Protein AF-A0A821B4X4-F1 (afdb_monomer)

Organism: NCBI:txid392030

Solvent-accessible surface area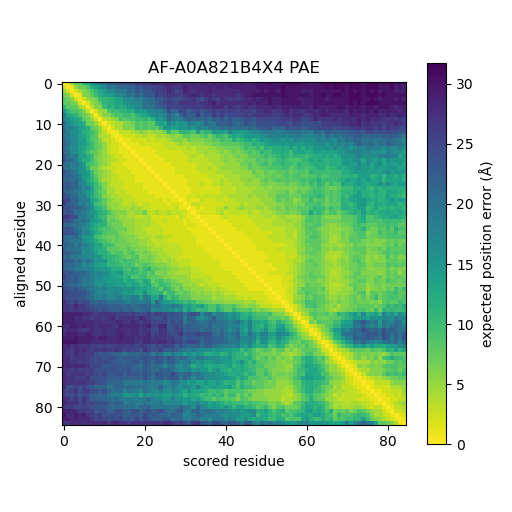 (backbone atoms only — not comparable to full-atom values): 5340 Å² total; per-residue (Å²): 138,92,80,86,84,70,71,66,69,53,50,57,50,51,53,49,51,50,52,50,52,52,50,51,53,50,50,52,52,50,53,51,54,50,54,54,50,48,55,53,48,53,50,53,49,51,54,49,51,51,53,32,47,73,74,29,32,47,71,49,95,81,78,81,44,78,50,79,56,79,70,87,90,52,96,78,88,79,86,81,72,86,69,93,121

Foldseek 3Di:
DDDDPPPPVVVVVVVVVVVVVVVVVVVVVVVVVVVVVVVVVVVVVVVVQVVCVVQQFHQPPVRPDTDHDDDPPDDDDDDPDPDPD

Radius of gyration: 30.31 Å; Cα contacts (8 Å, |Δi|>4): 24; chains: 1; bounding box: 74×19×85 Å

Mean predicted aligned error: 12.69 Å

pLDDT: mean 80.06, std 16.06, range [39.66, 97.0]

InterPro domains:
  IPR032405 Kinesin-associated [PF16183] (9-85)

Sequence (85 aa):
KHHRLKSTSSQSSEDALERLKENQKLMDSLCMSYAEKLKKTEKIMAEREAAFHELGLYSKNDGNAVGIFTPKNSPHLVNLNEDPL

Secondary structure (DSSP, 8-state):
----SSHHHHHHHHHHHHHHHHHHHHHHHHHHHHHHHHHHHHHHHHHHHHHHHHTTEEE-TTSS-EEEPPPSSS-----------

Structure (mmCIF, N/CA/C/O backbone):
data_AF-A0A821B4X4-F1
#
_entry.id   AF-A0A821B4X4-F1
#
loop_
_atom_site.group_PDB
_atom_site.id
_atom_site.type_symbol
_atom_site.label_atom_id
_atom_site.label_alt_id
_atom_site.label_comp_id
_atom_site.label_asym_id
_atom_site.label_entity_id
_atom_site.label_seq_id
_atom_site.pdbx_PDB_ins_code
_atom_site.Cartn_x
_atom_site.Cartn_y
_atom_site.Cartn_z
_atom_site.occupancy
_atom_site.B_iso_or_equiv
_atom_site.auth_seq_id
_atom_site.auth_comp_id
_atom_site.auth_asym_id
_atom_site.auth_atom_id
_atom_site.pdbx_PDB_model_num
ATOM 1 N N . LYS A 1 1 ? -42.929 -1.593 56.939 1.00 39.66 1 LYS A N 1
ATOM 2 C CA . LYS A 1 1 ? -42.692 -0.708 55.771 1.00 39.66 1 LYS A CA 1
ATOM 3 C C . LYS A 1 1 ? -41.246 -0.908 55.323 1.00 39.66 1 LYS A C 1
ATOM 5 O O . LYS A 1 1 ? -40.355 -0.348 55.941 1.00 39.66 1 LYS A O 1
ATOM 10 N N . HIS A 1 2 ? -41.009 -1.777 54.339 1.00 44.91 2 HIS A N 1
ATOM 11 C CA . HIS A 1 2 ? -39.668 -2.059 53.820 1.00 44.91 2 HIS A CA 1
ATOM 12 C C . HIS A 1 2 ? -39.411 -1.164 52.615 1.00 44.91 2 HIS A C 1
ATOM 14 O O . HIS A 1 2 ? -39.967 -1.383 51.543 1.00 44.91 2 HIS A O 1
ATOM 20 N N . HIS A 1 3 ? -38.586 -0.143 52.785 1.00 48.12 3 HIS A N 1
ATOM 21 C CA . HIS A 1 3 ? -38.029 0.573 51.654 1.00 48.12 3 HIS A CA 1
ATOM 22 C C . HIS A 1 3 ? -36.619 1.012 52.018 1.00 48.12 3 HIS A C 1
ATOM 24 O O . HIS A 1 3 ? -36.385 1.397 53.160 1.00 48.12 3 HIS A O 1
ATOM 30 N N . ARG A 1 4 ? -35.730 0.985 51.018 1.00 50.12 4 ARG A N 1
ATOM 31 C CA . ARG A 1 4 ? -34.414 1.641 51.012 1.00 50.12 4 ARG A CA 1
ATOM 32 C C . ARG A 1 4 ? -33.211 0.830 51.518 1.00 50.12 4 ARG A C 1
ATOM 34 O O . ARG A 1 4 ? -32.497 1.255 52.412 1.00 50.12 4 ARG A O 1
ATOM 41 N N . LEU A 1 5 ? -32.925 -0.283 50.838 1.00 51.50 5 LEU A N 1
ATOM 42 C CA . LEU A 1 5 ? -31.550 -0.808 50.701 1.00 51.50 5 LEU A CA 1
ATOM 43 C C . LEU A 1 5 ? -31.173 -1.163 49.244 1.00 51.50 5 LEU A C 1
ATOM 45 O O . LEU A 1 5 ? -30.109 -1.714 49.003 1.00 51.50 5 LEU A O 1
ATOM 49 N N . LYS A 1 6 ? -32.013 -0.832 48.250 1.00 51.88 6 LYS A N 1
ATOM 50 C CA . LYS A 1 6 ? -31.789 -1.206 46.838 1.00 51.88 6 LYS A CA 1
ATOM 51 C C . LYS A 1 6 ? -31.044 -0.171 45.983 1.00 51.88 6 LYS A C 1
ATOM 53 O O . LYS A 1 6 ? -30.833 -0.451 44.816 1.00 51.88 6 LYS A O 1
ATOM 58 N N . SER A 1 7 ? -30.679 1.003 46.503 1.00 51.81 7 SER A N 1
ATOM 59 C CA . SER A 1 7 ? -30.297 2.135 45.641 1.00 51.81 7 SER A CA 1
ATOM 60 C C . SER A 1 7 ? -28.807 2.257 45.308 1.00 51.81 7 SER A C 1
ATOM 62 O O . SER A 1 7 ? -28.489 2.898 44.319 1.00 51.81 7 SER A O 1
ATOM 64 N N . THR A 1 8 ? -27.889 1.672 46.084 1.00 53.78 8 THR A N 1
ATOM 65 C CA . THR A 1 8 ? -26.441 1.906 45.893 1.00 53.78 8 THR A CA 1
ATOM 66 C C . THR A 1 8 ? -25.744 0.843 45.038 1.00 53.78 8 THR A C 1
ATOM 68 O O . THR A 1 8 ? -24.845 1.183 44.276 1.00 53.78 8 THR A O 1
ATOM 71 N N . SER A 1 9 ? -26.163 -0.429 45.092 1.00 56.12 9 SER A N 1
ATOM 72 C CA . SER A 1 9 ? -25.568 -1.492 44.257 1.00 56.12 9 SER A CA 1
ATOM 73 C C . SER A 1 9 ? -26.100 -1.497 42.822 1.00 56.12 9 SER A C 1
ATOM 75 O O . SER A 1 9 ? -25.421 -1.961 41.908 1.00 56.12 9 SER A O 1
ATOM 77 N N . SER A 1 10 ? -27.323 -1.002 42.611 1.00 59.41 10 SER A N 1
ATOM 78 C CA . SER A 1 10 ? -27.913 -0.860 41.280 1.00 59.41 10 SER A CA 1
ATOM 79 C C . SER A 1 10 ? -27.222 0.248 40.490 1.00 59.41 10 SER A C 1
ATOM 81 O O . SER A 1 10 ? -26.886 0.016 39.339 1.00 59.41 10 SER A O 1
ATOM 83 N N . GLN A 1 11 ? -26.906 1.383 41.130 1.00 62.22 11 GLN A N 1
ATOM 84 C CA . GLN A 1 11 ? -26.168 2.484 40.498 1.00 62.22 11 GLN A CA 1
ATOM 85 C C . GLN A 1 11 ? -24.763 2.057 40.056 1.00 62.22 11 GLN A C 1
ATOM 87 O O . GLN A 1 11 ? -24.395 2.297 38.916 1.00 62.22 11 GLN A O 1
ATOM 92 N N . SER A 1 12 ? -24.008 1.326 40.887 1.00 72.88 12 SER A N 1
ATOM 93 C CA . SER A 1 12 ? -22.677 0.853 40.474 1.00 72.88 12 SER A CA 1
ATOM 94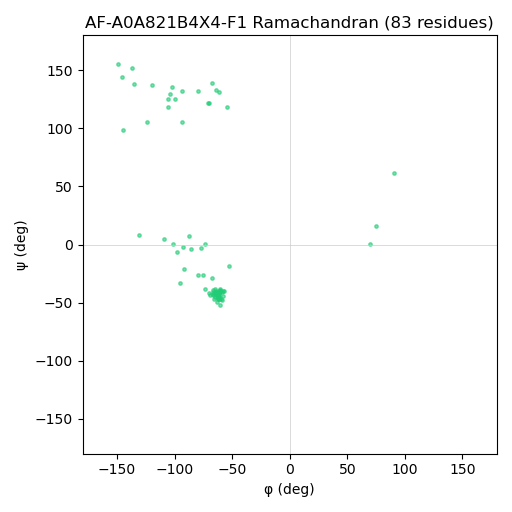 C C . SER A 1 12 ? -22.727 -0.198 39.360 1.00 72.88 12 SER A C 1
ATOM 96 O O . SER A 1 12 ? -21.773 -0.341 38.602 1.00 72.88 12 SER A O 1
ATOM 98 N N . SER A 1 13 ? -23.809 -0.979 39.293 1.00 82.06 13 SER A N 1
ATOM 99 C CA . SER A 1 13 ? -24.011 -1.973 38.232 1.00 82.06 13 SER A CA 1
ATOM 100 C C . SER A 1 13 ? -24.378 -1.297 36.912 1.00 82.06 13 SER A C 1
ATOM 102 O O . SER A 1 13 ? -23.916 -1.716 35.857 1.00 82.06 13 SER A O 1
ATOM 104 N N . GLU A 1 14 ? -25.178 -0.236 36.978 1.00 84.69 14 GLU A N 1
ATOM 105 C CA . GLU A 1 14 ? -25.582 0.576 35.831 1.00 84.69 14 GLU A CA 1
ATOM 106 C C . GLU A 1 14 ? -24.391 1.377 35.277 1.00 84.69 14 GLU A C 1
ATOM 108 O O . GLU A 1 14 ? -24.118 1.297 34.080 1.00 84.69 14 GLU A O 1
ATOM 113 N N . ASP A 1 15 ? -23.574 1.978 36.151 1.00 86.38 15 ASP A N 1
ATOM 114 C CA . ASP A 1 15 ? -22.299 2.615 35.786 1.00 86.38 15 ASP A CA 1
ATOM 115 C C . ASP A 1 15 ? -21.312 1.615 35.155 1.00 86.38 15 ASP A C 1
ATOM 117 O O . ASP A 1 15 ? -20.588 1.934 34.209 1.00 86.38 15 ASP A O 1
ATOM 121 N N . ALA A 1 16 ? -21.254 0.382 35.669 1.00 89.19 16 ALA A N 1
ATOM 122 C CA . ALA A 1 16 ? -20.399 -0.661 35.104 1.00 89.19 16 ALA A CA 1
ATOM 123 C C . ALA A 1 16 ? -20.867 -1.087 33.702 1.00 89.19 16 ALA A C 1
ATOM 125 O O . ALA A 1 16 ? -20.035 -1.299 32.818 1.00 89.19 16 ALA A O 1
ATOM 126 N N . LEU A 1 17 ? -22.180 -1.180 33.480 1.00 91.94 17 LEU A N 1
ATOM 127 C CA . LEU A 1 17 ? -22.763 -1.482 32.171 1.00 91.94 17 LEU A CA 1
ATOM 128 C C . LEU A 1 17 ? -22.521 -0.353 31.164 1.00 91.94 17 LEU A C 1
ATOM 130 O O . LEU A 1 17 ? -22.189 -0.631 30.011 1.00 91.94 17 LEU A O 1
ATOM 134 N N . GLU A 1 18 ? -22.639 0.906 31.588 1.00 93.25 18 GLU A N 1
ATOM 135 C CA . GLU A 1 18 ? -22.351 2.062 30.737 1.00 93.25 18 GLU A CA 1
ATOM 136 C C . GLU A 1 18 ? -20.879 2.079 30.309 1.00 93.25 18 GLU A C 1
ATOM 138 O O . GLU A 1 18 ? -20.591 2.123 29.112 1.00 93.25 18 GLU A O 1
ATOM 143 N N . ARG A 1 19 ? -19.948 1.878 31.249 1.00 92.44 19 ARG A N 1
ATOM 144 C CA . ARG A 1 19 ? -18.512 1.746 30.945 1.00 92.44 19 ARG A CA 1
ATOM 145 C C . ARG A 1 19 ? -18.214 0.598 29.986 1.00 92.44 19 ARG A C 1
ATOM 147 O O . ARG A 1 19 ? -17.371 0.731 29.103 1.00 92.44 19 ARG A O 1
ATOM 154 N N . LEU A 1 20 ? -18.882 -0.547 30.139 1.00 93.94 20 LEU A N 1
ATOM 155 C CA . LEU A 1 20 ? -18.724 -1.671 29.211 1.00 93.94 20 LEU A CA 1
ATOM 156 C C . LEU A 1 20 ? -19.215 -1.314 27.804 1.00 93.94 20 LEU A C 1
ATOM 158 O O . LEU A 1 20 ? -18.542 -1.640 26.828 1.00 93.94 20 LEU A O 1
ATOM 162 N N . LYS A 1 21 ? -20.342 -0.608 27.693 1.00 95.56 21 LYS A N 1
ATOM 163 C CA . LYS A 1 21 ? -20.887 -0.140 26.413 1.00 95.56 21 LYS A CA 1
ATOM 164 C C . LYS A 1 21 ? -19.971 0.885 25.741 1.00 95.56 21 LYS A C 1
ATOM 166 O O . LYS A 1 21 ? -19.763 0.824 24.530 1.00 95.56 21 LYS A O 1
ATOM 171 N N . GLU A 1 22 ? -19.399 1.801 26.515 1.00 95.88 22 GLU A N 1
ATOM 172 C CA . GLU A 1 22 ? -18.389 2.747 26.036 1.00 95.88 22 GLU A CA 1
ATOM 173 C C . GLU A 1 22 ? -17.132 2.024 25.541 1.00 95.88 22 GLU A C 1
ATOM 175 O O . GLU A 1 22 ? -16.658 2.304 24.439 1.00 95.88 22 GLU A O 1
ATOM 180 N N . ASN A 1 23 ? -16.640 1.040 26.302 1.00 95.88 23 ASN A N 1
ATOM 181 C CA . ASN A 1 23 ? -15.495 0.219 25.909 1.00 95.88 23 ASN A CA 1
ATOM 182 C C . ASN A 1 23 ? -15.767 -0.572 24.626 1.00 95.88 23 ASN A C 1
ATOM 184 O O . ASN A 1 23 ? -14.905 -0.624 23.751 1.00 95.88 23 ASN A O 1
ATOM 188 N N . GLN A 1 24 ? -16.963 -1.149 24.479 1.00 95.12 24 GLN A N 1
ATOM 189 C CA . GLN A 1 24 ? -17.355 -1.845 23.254 1.00 95.12 24 GLN A CA 1
ATOM 190 C C . GLN A 1 24 ? -17.346 -0.893 22.056 1.00 95.12 24 GLN A C 1
ATOM 192 O O . GLN A 1 24 ? -16.735 -1.193 21.034 1.00 95.12 24 GLN A O 1
ATOM 197 N N . LYS A 1 25 ? -17.933 0.298 22.207 1.00 96.88 25 LYS A N 1
ATOM 198 C CA . LYS A 1 25 ? -17.931 1.319 21.154 1.00 96.88 25 LYS A CA 1
ATOM 199 C C . LYS A 1 25 ? -16.512 1.757 20.774 1.00 96.88 25 LYS A C 1
ATOM 201 O O . LYS A 1 25 ? -16.232 1.973 19.592 1.00 96.88 25 LYS A O 1
ATOM 206 N N . LEU A 1 26 ? -15.619 1.900 21.755 1.00 95.81 26 LEU A N 1
ATOM 207 C CA . LEU A 1 26 ? -14.214 2.226 21.513 1.00 95.81 26 LEU A CA 1
ATOM 208 C C . LEU A 1 26 ? -13.508 1.102 20.745 1.00 95.81 26 LEU A C 1
ATOM 210 O O . LEU A 1 26 ? -12.806 1.382 19.774 1.00 95.81 26 LEU A O 1
ATOM 214 N N . MET A 1 27 ? -13.730 -0.151 21.146 1.00 96.25 27 MET A N 1
ATOM 215 C CA . MET A 1 27 ? -13.167 -1.327 2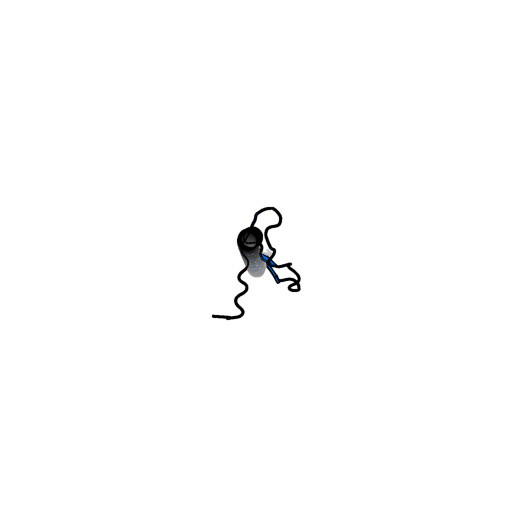0.484 1.00 96.25 27 MET A CA 1
ATOM 216 C C . MET A 1 27 ? -13.637 -1.427 19.030 1.00 96.25 27 MET A C 1
ATOM 218 O O . MET A 1 27 ? -12.813 -1.587 18.133 1.00 96.25 27 MET A O 1
ATOM 222 N N . ASP A 1 28 ? -14.933 -1.244 18.777 1.00 95.31 28 ASP A N 1
ATOM 223 C CA . ASP A 1 28 ? -15.499 -1.261 17.425 1.00 95.31 28 ASP A CA 1
ATOM 224 C C . 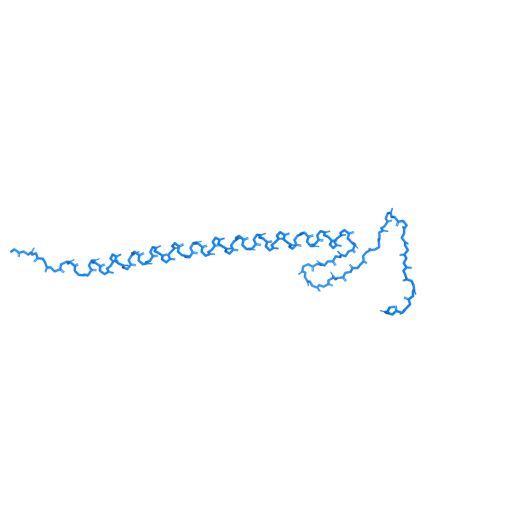ASP A 1 28 ? -14.896 -0.151 16.554 1.00 95.31 28 ASP A C 1
ATOM 226 O O . ASP A 1 28 ? -14.468 -0.398 15.426 1.00 95.31 28 ASP A O 1
ATOM 230 N N . 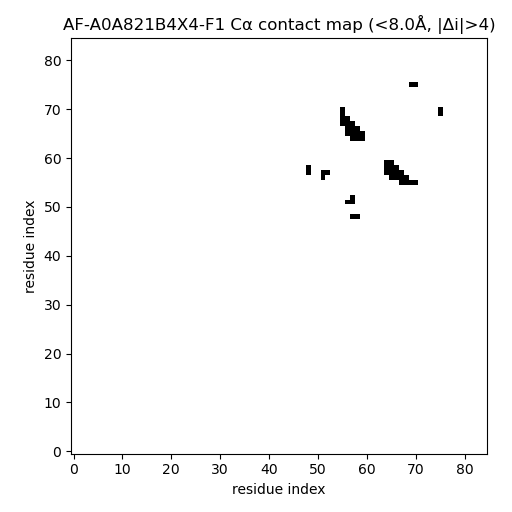SER A 1 29 ? -14.773 1.061 17.104 1.00 93.25 29 SER A N 1
ATOM 231 C CA . SER A 1 29 ? -14.157 2.198 16.406 1.00 93.25 29 SER A CA 1
ATOM 232 C C . SER A 1 29 ? -12.687 1.927 16.059 1.00 93.25 29 SER A C 1
ATOM 234 O O . SER A 1 29 ? -12.223 2.258 14.965 1.00 93.25 29 SER A O 1
ATOM 236 N N . LEU A 1 30 ? -11.947 1.292 16.973 1.00 96.12 30 LEU A N 1
ATOM 237 C CA . LEU A 1 30 ? -10.556 0.905 16.758 1.00 96.12 30 LEU A CA 1
ATOM 238 C C . LEU A 1 30 ? -10.442 -0.165 15.662 1.00 96.12 30 LEU A C 1
ATOM 240 O O . LEU A 1 30 ? -9.636 -0.013 14.742 1.00 96.12 30 LEU A O 1
ATOM 244 N N . CYS A 1 31 ? -11.274 -1.207 15.718 1.00 94.81 31 CYS A N 1
ATOM 245 C CA . CYS A 1 31 ? -11.337 -2.264 14.707 1.00 94.81 31 CYS A CA 1
ATOM 246 C C . CYS A 1 31 ? -11.648 -1.700 13.315 1.00 94.81 31 CYS A C 1
ATOM 248 O O . CYS A 1 31 ? -10.971 -2.051 12.346 1.00 94.81 31 CYS A O 1
ATOM 250 N N . MET A 1 32 ? -12.608 -0.776 13.215 1.00 91.81 32 MET A N 1
ATOM 251 C CA . MET A 1 32 ? -12.909 -0.078 11.964 1.00 91.81 32 MET A CA 1
ATOM 252 C C . MET A 1 32 ? -11.692 0.698 11.438 1.00 91.81 32 MET A C 1
ATOM 254 O O . MET A 1 32 ? -11.327 0.542 10.273 1.00 91.81 32 MET A O 1
ATOM 258 N N . SER A 1 33 ? -10.999 1.459 12.295 1.00 96.19 33 SER A N 1
ATOM 259 C CA . SER A 1 33 ? -9.792 2.205 11.898 1.00 96.19 33 SER A CA 1
ATOM 260 C C . SER A 1 33 ? -8.671 1.288 11.396 1.00 96.19 33 SER A C 1
ATOM 262 O O . SER A 1 33 ? -7.968 1.620 10.437 1.00 96.19 33 SER A O 1
ATOM 264 N N . TYR A 1 34 ? -8.496 0.120 12.018 1.00 95.75 34 TYR A N 1
ATOM 265 C CA . TYR A 1 34 ? -7.524 -0.871 11.559 1.00 95.75 34 TYR A CA 1
ATOM 266 C C . TYR A 1 34 ? -7.898 -1.465 10.203 1.00 95.75 34 TYR A C 1
ATOM 268 O O . TYR A 1 34 ? -7.027 -1.569 9.341 1.00 95.75 34 TYR A O 1
ATOM 276 N N . ALA A 1 35 ? -9.171 -1.794 9.978 1.00 95.56 35 ALA A N 1
ATOM 277 C CA . ALA A 1 35 ? -9.637 -2.305 8.691 1.00 95.56 35 ALA A CA 1
ATOM 278 C C . ALA A 1 35 ? -9.414 -1.289 7.555 1.00 95.56 35 ALA A C 1
ATOM 280 O O . ALA A 1 35 ? -8.943 -1.646 6.474 1.00 95.56 35 ALA A O 1
ATOM 281 N N . GLU A 1 36 ? -9.673 -0.003 7.805 1.00 95.00 36 GLU A N 1
ATOM 282 C CA . GLU A 1 36 ? -9.397 1.069 6.842 1.00 95.00 36 GLU A CA 1
ATOM 283 C C . GLU A 1 36 ? -7.900 1.203 6.530 1.00 95.00 36 GLU A C 1
ATOM 285 O O . GLU A 1 36 ? -7.507 1.323 5.364 1.00 95.00 36 GLU A O 1
ATOM 290 N N . LYS A 1 37 ? -7.044 1.148 7.559 1.00 96.62 37 LYS A N 1
ATOM 291 C CA . LYS A 1 37 ? -5.582 1.185 7.395 1.00 96.62 37 LYS A CA 1
ATOM 292 C C . LYS A 1 37 ? -5.056 -0.026 6.631 1.00 96.62 37 LYS A C 1
ATOM 294 O O . LYS A 1 37 ? -4.170 0.142 5.790 1.00 96.62 37 LYS A O 1
ATOM 299 N N . LEU A 1 38 ? -5.602 -1.212 6.893 1.00 96.50 38 LEU A N 1
ATOM 300 C CA . LEU A 1 38 ? -5.254 -2.431 6.170 1.00 96.50 38 LEU A CA 1
ATOM 301 C C . LEU A 1 38 ? -5.584 -2.269 4.685 1.00 96.50 38 LEU A C 1
ATOM 303 O O . LEU A 1 38 ? -4.690 -2.356 3.850 1.00 96.50 38 LEU A O 1
ATOM 307 N N . LYS A 1 39 ? -6.821 -1.871 4.372 1.00 97.00 39 LYS A N 1
ATOM 308 C CA . LYS A 1 39 ? -7.269 -1.639 2.994 1.00 97.00 39 LYS A CA 1
ATOM 309 C C . LYS A 1 39 ? -6.414 -0.602 2.260 1.00 97.00 39 LYS A C 1
ATOM 311 O O . LYS A 1 39 ? -6.102 -0.766 1.081 1.00 97.00 39 LYS A O 1
ATOM 316 N N . LYS A 1 40 ? -6.018 0.482 2.939 1.00 96.19 40 LYS A N 1
ATOM 317 C CA . LYS A 1 40 ? -5.121 1.494 2.359 1.00 96.19 40 LYS A CA 1
ATOM 318 C C . LYS A 1 40 ? -3.732 0.921 2.072 1.00 96.19 40 LYS A C 1
ATOM 320 O O . LYS A 1 40 ? -3.163 1.216 1.025 1.00 96.19 40 LYS A O 1
ATOM 325 N N . THR A 1 41 ? -3.199 0.122 2.991 1.00 94.94 41 THR A N 1
ATOM 326 C CA . THR A 1 41 ? -1.894 -0.531 2.834 1.00 94.94 41 THR A CA 1
ATOM 327 C C . THR A 1 41 ? -1.906 -1.502 1.658 1.00 94.94 41 THR A C 1
ATOM 329 O O . THR A 1 41 ? -1.051 -1.394 0.784 1.00 94.94 41 THR A O 1
ATOM 332 N N . GLU A 1 42 ? -2.910 -2.375 1.578 1.00 94.56 42 GLU A N 1
ATOM 333 C CA . GLU A 1 42 ? -3.075 -3.341 0.484 1.00 94.56 42 GLU A CA 1
ATOM 334 C C . GLU A 1 42 ? -3.188 -2.653 -0.877 1.00 94.56 42 GLU A C 1
ATOM 336 O O . GLU A 1 42 ? -2.550 -3.071 -1.840 1.00 94.56 42 GLU A O 1
ATOM 341 N N . LYS A 1 43 ? -3.929 -1.540 -0.950 1.00 95.50 43 LYS A N 1
ATOM 342 C CA . LYS A 1 43 ? -4.020 -0.737 -2.172 1.00 95.50 43 LYS A CA 1
ATOM 343 C C . LYS A 1 43 ? -2.646 -0.226 -2.624 1.00 95.50 43 LYS A C 1
ATOM 345 O O . LYS A 1 43 ? -2.300 -0.374 -3.790 1.00 95.50 43 LYS A O 1
ATOM 350 N N . ILE A 1 44 ? -1.860 0.345 -1.710 1.00 93.44 44 ILE A N 1
ATOM 351 C CA . ILE A 1 44 ? -0.514 0.852 -2.026 1.00 93.44 44 ILE A CA 1
ATOM 352 C C . ILE A 1 44 ? 0.418 -0.295 -2.435 1.00 93.44 44 ILE A C 1
ATOM 354 O O . ILE A 1 44 ? 1.241 -0.126 -3.331 1.00 93.44 44 ILE A O 1
ATOM 358 N N . MET A 1 45 ? 0.308 -1.458 -1.788 1.00 88.81 45 MET A N 1
ATOM 359 C CA . MET A 1 45 ? 1.081 -2.644 -2.163 1.00 88.81 45 MET A CA 1
ATOM 360 C C . MET A 1 45 ? 0.754 -3.093 -3.587 1.00 88.81 45 MET A C 1
ATOM 362 O O . MET A 1 45 ? 1.676 -3.278 -4.373 1.00 88.81 45 MET A O 1
ATOM 366 N N . ALA A 1 46 ? -0.529 -3.176 -3.939 1.00 89.38 46 ALA A N 1
ATOM 367 C CA . ALA A 1 46 ? -0.962 -3.555 -5.280 1.00 89.38 46 ALA A CA 1
ATOM 368 C C . ALA A 1 46 ? -0.511 -2.546 -6.351 1.00 89.38 46 ALA A C 1
ATOM 370 O O . ALA A 1 46 ? -0.038 -2.944 -7.411 1.00 89.38 46 ALA A O 1
ATOM 371 N N . GLU A 1 47 ? -0.602 -1.239 -6.076 1.00 90.56 47 GLU A N 1
ATOM 372 C CA . GLU A 1 47 ? -0.108 -0.193 -6.986 1.00 90.56 47 GLU A CA 1
ATOM 373 C C . GLU A 1 47 ? 1.407 -0.307 -7.216 1.00 90.56 47 GLU A C 1
ATOM 375 O O . GLU A 1 47 ? 1.879 -0.191 -8.347 1.00 90.56 47 GLU A O 1
ATOM 380 N N . ARG A 1 48 ? 2.177 -0.582 -6.156 1.00 87.31 48 ARG A N 1
ATOM 381 C CA . ARG A 1 48 ? 3.627 -0.803 -6.259 1.00 87.31 48 ARG A CA 1
ATOM 382 C C . ARG A 1 48 ? 3.955 -2.077 -7.024 1.00 87.31 48 ARG A C 1
ATOM 384 O O . ARG A 1 48 ? 4.848 -2.053 -7.860 1.00 87.31 48 ARG A O 1
ATOM 391 N N . GLU A 1 49 ? 3.246 -3.169 -6.756 1.00 83.69 49 GLU A N 1
ATOM 392 C CA . GLU A 1 49 ? 3.440 -4.441 -7.456 1.00 83.69 49 GLU A CA 1
ATOM 393 C C . GLU A 1 49 ? 3.135 -4.303 -8.952 1.00 83.69 49 GLU A C 1
ATOM 395 O O . GLU A 1 49 ? 3.916 -4.766 -9.779 1.00 83.69 49 GLU A O 1
ATOM 400 N N . ALA A 1 50 ? 2.065 -3.586 -9.308 1.00 85.25 50 ALA A N 1
ATOM 401 C CA . ALA A 1 50 ? 1.737 -3.279 -10.695 1.00 85.25 50 ALA A CA 1
ATOM 402 C C . ALA A 1 50 ? 2.835 -2.446 -11.378 1.00 85.25 50 ALA A C 1
ATOM 404 O O . ALA A 1 50 ? 3.239 -2.775 -12.492 1.00 85.25 50 ALA A O 1
ATOM 405 N N . ALA A 1 51 ? 3.359 -1.418 -10.700 1.00 85.50 51 ALA A N 1
ATOM 406 C CA . ALA A 1 51 ? 4.448 -0.594 -11.224 1.00 85.50 51 ALA A CA 1
ATOM 407 C C . ALA A 1 51 ? 5.749 -1.393 -11.410 1.00 85.50 51 ALA A C 1
ATOM 409 O O . ALA A 1 51 ? 6.421 -1.257 -12.430 1.00 85.50 51 ALA A O 1
ATOM 410 N N . PHE A 1 52 ? 6.102 -2.262 -10.457 1.00 79.81 52 PHE A N 1
ATOM 411 C CA . PHE A 1 52 ? 7.247 -3.160 -10.612 1.00 79.81 52 PHE A CA 1
ATOM 412 C C . PHE A 1 52 ? 7.042 -4.108 -11.793 1.00 79.81 52 PHE A C 1
ATOM 414 O O . PHE A 1 52 ? 7.931 -4.221 -12.635 1.00 79.81 52 PHE A O 1
ATOM 421 N N . HIS A 1 53 ? 5.859 -4.714 -11.912 1.00 78.00 53 HIS A N 1
ATOM 422 C CA . HIS A 1 53 ? 5.543 -5.616 -13.012 1.00 78.00 53 HIS A CA 1
ATOM 423 C C . HIS A 1 53 ? 5.636 -4.920 -14.380 1.00 78.00 53 HIS A C 1
ATOM 425 O O . HIS A 1 53 ? 6.174 -5.496 -15.325 1.00 78.00 53 HIS A O 1
ATOM 431 N N . GLU A 1 54 ? 5.165 -3.675 -14.493 1.00 81.06 54 GLU A N 1
ATOM 432 C CA . GLU A 1 54 ? 5.312 -2.856 -15.705 1.00 81.06 54 GLU A CA 1
ATOM 433 C C . GLU A 1 54 ? 6.785 -2.606 -16.062 1.00 81.06 54 GLU A C 1
ATOM 435 O O . GLU A 1 54 ? 7.168 -2.709 -17.227 1.00 81.06 54 GLU A O 1
ATOM 440 N N . LEU A 1 55 ? 7.631 -2.364 -15.058 1.00 79.31 55 LEU A N 1
ATOM 441 C CA . LEU A 1 55 ? 9.080 -2.213 -15.221 1.00 79.31 55 LEU A CA 1
ATOM 442 C C . LEU A 1 55 ? 9.808 -3.542 -15.505 1.00 79.31 55 LEU A C 1
ATOM 444 O O . LEU A 1 55 ? 11.030 -3.553 -15.643 1.00 79.31 55 LEU A O 1
ATOM 448 N N . GLY A 1 56 ? 9.088 -4.665 -15.587 1.00 72.62 56 GLY A N 1
ATOM 449 C CA . GLY A 1 56 ? 9.671 -5.996 -15.762 1.00 72.62 56 GLY A CA 1
ATOM 450 C C . GLY A 1 56 ? 10.326 -6.547 -14.492 1.00 72.62 56 GLY A C 1
ATOM 451 O O . GLY A 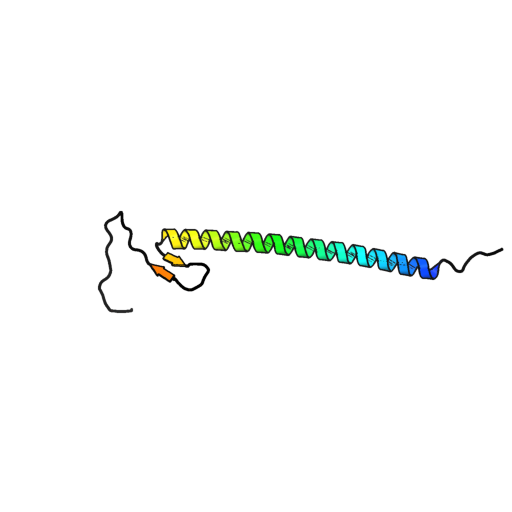1 56 ? 11.098 -7.500 -14.567 1.00 72.62 56 GLY A O 1
ATOM 452 N N . LEU A 1 57 ? 10.029 -5.959 -13.332 1.00 73.50 57 LEU A N 1
ATOM 453 C CA . LEU A 1 57 ? 10.488 -6.378 -12.012 1.00 73.50 57 LEU A CA 1
ATOM 454 C C . LEU A 1 57 ? 9.371 -7.188 -11.335 1.00 73.50 57 LEU A C 1
ATOM 456 O O . LEU A 1 57 ? 8.250 -6.710 -11.195 1.00 73.50 57 LEU A O 1
ATOM 460 N N . TYR A 1 58 ? 9.645 -8.412 -10.885 1.00 69.06 58 TYR A N 1
ATOM 461 C CA . TYR A 1 58 ? 8.678 -9.180 -10.085 1.00 69.06 58 TYR A CA 1
ATOM 462 C C . TYR A 1 58 ? 9.263 -9.512 -8.715 1.00 69.06 58 TYR A C 1
ATOM 464 O O . TYR A 1 58 ? 10.425 -9.904 -8.617 1.00 69.06 58 TYR A O 1
ATOM 472 N N . SER A 1 59 ? 8.445 -9.368 -7.670 1.00 61.25 59 SER A N 1
ATOM 473 C CA . SER A 1 59 ? 8.747 -9.800 -6.305 1.00 61.25 59 SER A CA 1
ATOM 474 C C . SER A 1 59 ? 7.635 -10.736 -5.851 1.00 61.25 59 SER A C 1
ATOM 476 O O . SER A 1 59 ? 6.537 -10.282 -5.542 1.00 61.25 59 SER A O 1
ATOM 478 N N . LYS A 1 60 ? 7.896 -12.046 -5.801 1.00 57.75 60 LYS A N 1
ATOM 479 C CA . LYS A 1 60 ? 6.920 -12.989 -5.235 1.00 57.75 60 LYS A CA 1
ATOM 480 C C . LYS A 1 60 ? 6.781 -12.743 -3.727 1.00 57.75 60 LYS A C 1
ATOM 482 O O . LYS A 1 60 ? 7.792 -12.599 -3.043 1.00 57.75 60 LYS A O 1
ATOM 487 N N . ASN A 1 61 ? 5.553 -12.793 -3.205 1.00 58.62 61 ASN A N 1
ATOM 488 C CA . ASN A 1 61 ? 5.231 -12.610 -1.778 1.00 58.62 61 ASN A CA 1
ATOM 489 C C . ASN A 1 61 ? 6.024 -13.511 -0.804 1.00 58.62 61 ASN A C 1
ATOM 491 O O . ASN A 1 61 ? 6.123 -13.186 0.374 1.00 58.62 61 ASN A O 1
ATOM 495 N N . ASP A 1 62 ? 6.632 -14.599 -1.288 1.00 57.75 62 ASP A N 1
ATOM 496 C CA . ASP A 1 62 ? 7.423 -15.541 -0.483 1.00 57.75 62 ASP A CA 1
ATOM 497 C C . ASP A 1 62 ? 8.912 -15.151 -0.336 1.00 57.75 62 ASP A C 1
ATOM 499 O O . ASP A 1 62 ? 9.712 -15.955 0.136 1.00 57.75 62 ASP A O 1
ATOM 503 N N . GLY A 1 63 ? 9.333 -13.964 -0.795 1.00 54.53 63 GLY A N 1
ATOM 504 C CA . GLY A 1 63 ? 10.704 -13.452 -0.612 1.00 54.53 63 GLY A CA 1
ATOM 505 C C . GLY A 1 63 ? 11.804 -14.177 -1.404 1.00 54.53 63 GLY A C 1
ATOM 506 O O . GLY A 1 63 ? 12.967 -13.796 -1.325 1.00 54.53 63 GLY A O 1
ATOM 507 N N . ASN A 1 64 ? 11.450 -15.193 -2.194 1.00 50.94 64 ASN A N 1
ATOM 508 C CA . ASN A 1 64 ? 12.406 -16.078 -2.870 1.00 50.94 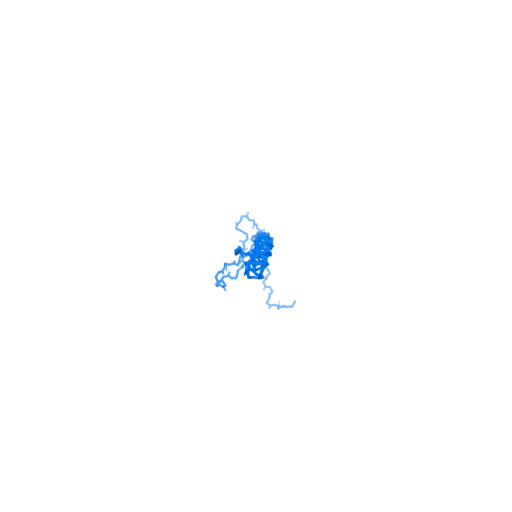64 ASN A CA 1
ATOM 509 C C . ASN A 1 64 ? 12.701 -15.726 -4.336 1.00 50.94 64 ASN A C 1
ATOM 511 O O . ASN A 1 64 ? 13.560 -16.356 -4.947 1.00 50.94 64 ASN A O 1
ATOM 515 N N . ALA A 1 65 ? 12.002 -14.758 -4.931 1.00 52.75 65 ALA A N 1
ATOM 516 C CA . ALA A 1 65 ? 12.242 -14.379 -6.320 1.00 52.75 65 ALA A CA 1
ATOM 517 C C . ALA A 1 65 ? 12.054 -12.874 -6.509 1.00 52.75 65 ALA A C 1
ATOM 519 O O . ALA A 1 65 ? 10.926 -12.404 -6.653 1.00 52.75 65 ALA A O 1
ATOM 520 N N . VAL A 1 66 ? 13.179 -12.155 -6.503 1.00 64.88 66 VAL A N 1
ATOM 521 C CA . VAL A 1 66 ? 13.323 -10.803 -7.052 1.00 64.88 66 VAL A CA 1
ATOM 522 C C . VAL A 1 66 ? 14.102 -10.962 -8.352 1.00 64.88 66 VAL A C 1
ATOM 524 O O . VAL A 1 66 ? 15.217 -11.481 -8.337 1.00 64.88 66 VAL A O 1
ATOM 527 N N . GLY A 1 67 ? 13.512 -10.584 -9.483 1.00 71.38 67 GLY A N 1
ATOM 528 C CA . GLY A 1 67 ? 14.144 -10.753 -10.791 1.00 71.38 67 GLY A CA 1
ATO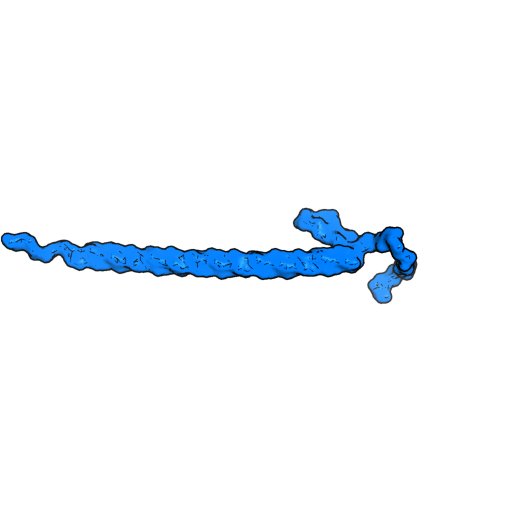M 529 C C . GLY A 1 67 ? 13.726 -9.681 -11.786 1.00 71.38 67 GLY A C 1
ATOM 530 O O . GLY A 1 67 ? 12.652 -9.094 -11.654 1.00 71.38 67 GLY A O 1
ATOM 531 N N . ILE A 1 68 ? 14.588 -9.445 -12.777 1.00 75.06 68 ILE A N 1
ATOM 532 C CA . ILE A 1 68 ? 14.342 -8.547 -13.908 1.00 75.06 68 ILE A CA 1
ATOM 533 C C . ILE A 1 68 ? 14.087 -9.410 -15.140 1.00 75.06 68 ILE A C 1
ATOM 535 O O . ILE A 1 68 ? 14.901 -10.272 -15.477 1.00 75.06 68 ILE A O 1
ATOM 539 N N . PHE A 1 69 ? 12.958 -9.199 -15.805 1.00 71.56 69 PHE A N 1
ATOM 540 C CA . PHE A 1 69 ? 12.604 -9.892 -17.032 1.00 71.56 69 PHE A CA 1
ATOM 541 C C . PHE A 1 69 ? 12.836 -9.002 -18.249 1.00 71.56 69 PHE A C 1
ATOM 543 O O . PHE A 1 69 ? 12.458 -7.832 -18.274 1.00 71.56 69 PHE A O 1
ATOM 550 N N . THR A 1 70 ? 13.430 -9.577 -19.288 1.00 70.88 70 THR A N 1
ATOM 551 C CA . THR A 1 70 ? 13.629 -8.898 -20.564 1.00 70.88 70 THR A CA 1
ATOM 552 C C . THR A 1 70 ? 12.341 -8.915 -21.394 1.00 70.88 70 THR A C 1
ATOM 554 O O . THR A 1 70 ? 11.727 -9.974 -21.555 1.00 70.88 70 THR A O 1
ATOM 557 N N . PRO A 1 71 ? 11.903 -7.777 -21.963 1.00 76.75 71 PRO A N 1
ATOM 558 C CA . PRO A 1 71 ? 10.725 -7.739 -22.825 1.00 76.75 71 PRO A CA 1
ATOM 559 C C . PRO A 1 71 ? 10.837 -8.744 -23.984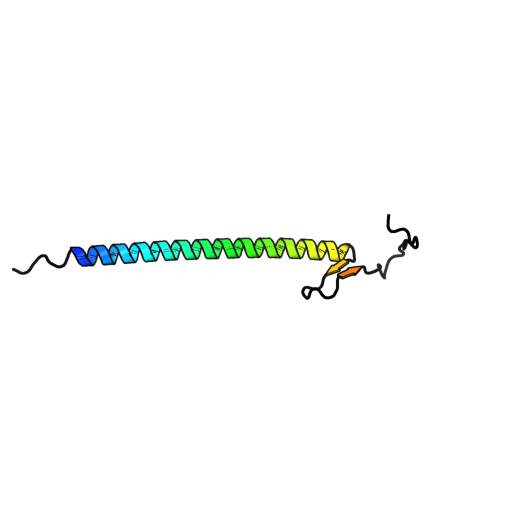 1.00 76.75 71 PRO A C 1
ATOM 561 O O . PRO A 1 71 ? 11.733 -8.650 -24.818 1.00 76.75 71 PRO A O 1
ATOM 564 N N . LYS A 1 72 ? 9.919 -9.719 -24.059 1.00 75.00 72 LYS A N 1
ATOM 565 C CA . LYS A 1 72 ? 9.938 -10.765 -25.106 1.00 75.00 72 LYS A CA 1
ATOM 566 C C . LYS A 1 72 ? 9.481 -10.282 -26.481 1.00 75.00 72 LYS A C 1
ATOM 568 O O . LYS A 1 72 ? 9.864 -10.866 -27.488 1.00 75.00 72 LYS A O 1
ATOM 573 N N . ASN A 1 73 ? 8.645 -9.247 -26.515 1.00 80.81 73 ASN A N 1
ATOM 574 C CA . ASN A 1 73 ? 7.929 -8.823 -27.721 1.00 80.81 73 ASN A CA 1
ATOM 575 C C . ASN A 1 73 ? 8.443 -7.496 -28.299 1.00 80.81 73 ASN A C 1
ATOM 577 O O . ASN A 1 73 ? 7.861 -6.987 -29.253 1.00 80.81 73 ASN A O 1
ATOM 581 N N . SER A 1 74 ? 9.509 -6.926 -27.733 1.00 79.56 74 SER A N 1
ATOM 582 C CA . SER A 1 74 ? 10.127 -5.699 -28.232 1.00 79.56 74 SER A CA 1
ATOM 583 C C . SER A 1 74 ? 11.654 -5.823 -28.258 1.00 79.56 74 SER A C 1
ATOM 585 O O . SER A 1 74 ? 12.248 -6.363 -27.316 1.00 79.56 74 SER A O 1
ATOM 587 N N . PRO A 1 75 ? 12.315 -5.338 -29.328 1.00 88.62 75 PRO A N 1
ATOM 588 C CA . PRO A 1 75 ? 13.766 -5.234 -29.344 1.00 88.62 75 PRO A CA 1
ATOM 589 C C . PRO A 1 75 ? 14.205 -4.279 -28.229 1.00 88.62 75 PRO A C 1
ATOM 591 O O . PRO A 1 75 ? 13.660 -3.185 -28.087 1.00 88.62 75 PRO A O 1
ATOM 594 N N . HIS A 1 76 ? 15.175 -4.706 -27.429 1.00 84.38 76 HIS A N 1
ATOM 595 C CA . HIS A 1 76 ? 15.684 -3.963 -26.281 1.00 84.38 76 HIS A CA 1
ATOM 596 C C . HIS A 1 76 ? 17.210 -4.044 -26.247 1.00 84.38 76 HIS A C 1
ATOM 598 O O . HIS A 1 76 ? 17.806 -5.004 -26.736 1.00 84.38 76 HIS A O 1
ATOM 604 N N . LEU A 1 77 ? 17.842 -3.017 -25.682 1.00 89.56 77 LEU A N 1
ATOM 605 C CA . LEU A 1 77 ? 19.286 -2.967 -25.496 1.00 89.56 77 LEU A CA 1
ATOM 606 C C . LEU A 1 77 ? 19.631 -3.487 -24.100 1.00 89.56 77 LEU A C 1
ATOM 608 O O . LEU A 1 77 ? 19.032 -3.061 -23.115 1.00 89.56 77 LEU A O 1
ATOM 612 N N . VAL A 1 78 ? 20.606 -4.389 -24.023 1.00 86.00 78 VAL A N 1
ATOM 613 C CA . VAL A 1 78 ? 21.177 -4.862 -22.759 1.00 86.00 78 VAL A CA 1
ATOM 614 C C . VAL A 1 78 ? 22.533 -4.194 -22.582 1.00 86.00 78 VAL A C 1
ATOM 616 O O . VAL A 1 78 ? 23.354 -4.209 -23.499 1.00 86.00 78 VAL A O 1
ATOM 619 N N . ASN A 1 79 ? 22.759 -3.594 -21.415 1.00 87.94 79 ASN A N 1
ATOM 620 C CA . ASN A 1 79 ? 24.080 -3.097 -21.059 1.00 87.94 79 ASN A CA 1
ATOM 621 C C . ASN A 1 79 ? 25.003 -4.292 -20.778 1.00 87.94 79 ASN A C 1
ATOM 623 O O . ASN A 1 79 ? 24.694 -5.108 -19.913 1.00 87.94 79 ASN A O 1
ATOM 627 N N . LEU A 1 80 ? 26.106 -4.396 -21.518 1.00 92.75 80 LEU A N 1
ATOM 628 C CA . LEU A 1 80 ? 27.125 -5.438 -21.341 1.00 92.75 80 LEU A CA 1
ATOM 629 C C . LEU A 1 80 ? 28.356 -4.929 -20.583 1.00 92.75 80 LEU A C 1
ATOM 631 O O . LEU A 1 80 ? 29.303 -5.686 -20.392 1.00 92.75 80 LEU A O 1
ATOM 635 N N . ASN A 1 81 ? 28.367 -3.654 -20.183 1.00 92.31 81 ASN A N 1
ATOM 636 C CA . ASN A 1 81 ? 29.440 -3.128 -19.355 1.00 92.31 81 ASN A CA 1
ATOM 637 C C . ASN A 1 81 ? 29.425 -3.845 -18.000 1.00 92.31 81 ASN A C 1
ATOM 639 O O . ASN A 1 81 ? 28.377 -3.970 -17.370 1.00 92.31 81 ASN A O 1
ATOM 643 N N . GLU A 1 82 ? 30.599 -4.288 -17.559 1.00 90.75 82 GLU A N 1
ATOM 644 C CA . GLU A 1 82 ? 30.792 -4.947 -16.260 1.00 90.75 82 GLU A CA 1
ATOM 645 C C . GLU A 1 82 ? 31.021 -3.941 -15.117 1.00 90.75 82 GLU A C 1
ATOM 647 O O . GLU A 1 82 ? 31.139 -4.344 -13.960 1.00 90.75 82 GLU A O 1
ATOM 652 N N . ASP A 1 83 ? 31.097 -2.641 -15.430 1.00 92.50 83 ASP A N 1
ATOM 653 C CA . ASP A 1 83 ? 31.289 -1.576 -14.443 1.00 92.50 83 ASP A CA 1
ATOM 654 C C . ASP A 1 83 ? 30.020 -1.404 -13.582 1.00 92.50 83 ASP A C 1
ATOM 656 O O . ASP A 1 83 ? 28.942 -1.157 -14.135 1.00 92.50 83 ASP A O 1
ATOM 660 N N . PRO A 1 84 ? 30.109 -1.554 -12.246 1.00 80.94 84 PRO A N 1
ATOM 661 C CA . PRO A 1 84 ? 28.966 -1.388 -11.352 1.00 80.94 84 PRO A CA 1
ATOM 662 C C . PRO A 1 84 ? 28.580 0.077 -11.073 1.00 80.94 84 PRO A C 1
ATOM 664 O O . PRO A 1 84 ? 27.620 0.286 -10.325 1.00 80.94 84 PRO A O 1
ATOM 667 N N . LEU A 1 85 ? 29.322 1.065 -11.593 1.00 70.19 85 LEU A N 1
ATOM 668 C CA . LEU A 1 85 ? 29.160 2.499 -11.303 1.00 70.19 85 LEU A CA 1
ATOM 669 C C . LEU A 1 85 ? 28.595 3.310 -12.478 1.00 70.19 85 LEU A C 1
ATOM 671 O O . LEU A 1 85 ? 29.130 3.223 -13.603 1.00 70.19 85 LEU A O 1
#